Protein AF-A0A257PK24-F1 (afdb_monomer)

Radius of gyration: 14.84 Å; Cα contacts (8 Å, |Δi|>4): 129; chains: 1; bounding box: 37×31×36 Å

Structure (mmCIF, N/CA/C/O backbone):
data_AF-A0A257PK24-F1
#
_entry.id   AF-A0A257PK24-F1
#
loop_
_atom_site.group_PDB
_atom_site.id
_atom_site.type_symbol
_atom_site.label_atom_id
_atom_site.label_alt_id
_atom_site.label_comp_id
_atom_site.label_asym_id
_atom_site.label_entity_id
_atom_site.label_seq_id
_atom_site.pdbx_PDB_ins_code
_atom_site.Cartn_x
_atom_site.Cartn_y
_atom_site.Cartn_z
_atom_site.occupancy
_atom_site.B_iso_or_equiv
_atom_site.auth_seq_id
_atom_site.auth_comp_id
_atom_site.auth_asym_id
_atom_site.auth_atom_id
_atom_site.pdbx_PDB_model_num
ATOM 1 N N . VAL A 1 1 ? 2.379 3.982 1.460 1.00 95.62 1 VAL A N 1
ATOM 2 C CA . VAL A 1 1 ? 1.129 3.757 2.219 1.00 95.62 1 VAL A CA 1
ATOM 3 C C . VAL A 1 1 ? 1.431 3.824 3.704 1.00 95.62 1 VAL A C 1
ATOM 5 O O . VAL A 1 1 ? 2.441 3.274 4.132 1.00 95.62 1 VAL A O 1
ATOM 8 N N . THR A 1 2 ? 0.589 4.514 4.462 1.00 98.38 2 THR A N 1
ATOM 9 C CA . THR A 1 2 ? 0.690 4.672 5.915 1.00 98.38 2 THR A CA 1
ATOM 10 C C . THR A 1 2 ? -0.593 4.137 6.534 1.00 98.38 2 THR A C 1
ATOM 12 O O . THR A 1 2 ? -1.684 4.492 6.091 1.00 98.38 2 THR A O 1
ATOM 15 N N . ILE A 1 3 ? -0.467 3.270 7.540 1.00 98.19 3 ILE A N 1
ATOM 16 C CA . ILE A 1 3 ? -1.598 2.691 8.269 1.00 98.19 3 ILE A CA 1
ATOM 17 C C . ILE A 1 3 ? -1.495 3.134 9.727 1.00 98.19 3 ILE A C 1
ATOM 19 O O . ILE A 1 3 ? -0.52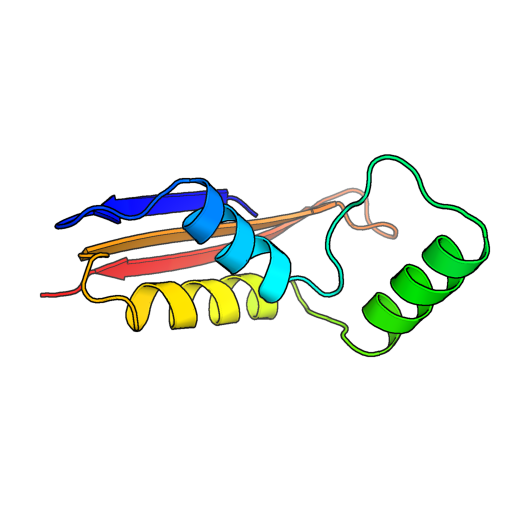8 2.814 10.413 1.00 98.19 3 ILE A O 1
ATOM 23 N N . GLY A 1 4 ? -2.504 3.854 10.207 1.00 98.00 4 GLY A N 1
ATOM 24 C CA . GLY A 1 4 ? -2.744 4.063 11.631 1.00 98.00 4 GLY A CA 1
ATOM 25 C C . GLY A 1 4 ? -3.930 3.213 12.065 1.00 98.00 4 GLY A C 1
ATOM 26 O O . GLY A 1 4 ? -4.999 3.334 11.478 1.00 98.00 4 GLY A O 1
ATOM 27 N N . ALA A 1 5 ? -3.778 2.370 13.086 1.00 96.88 5 ALA A N 1
ATOM 28 C CA . ALA A 1 5 ? -4.856 1.513 13.578 1.00 96.88 5 ALA A CA 1
ATOM 29 C C . ALA A 1 5 ? -4.977 1.580 15.106 1.00 96.88 5 ALA A C 1
ATOM 31 O O . ALA A 1 5 ? -3.983 1.561 15.828 1.00 96.88 5 ALA A O 1
ATOM 32 N N . THR A 1 6 ? -6.211 1.641 15.607 1.00 97.94 6 THR A N 1
ATOM 33 C CA . THR A 1 6 ? -6.513 1.413 17.026 1.00 97.94 6 THR A CA 1
ATOM 34 C C . THR A 1 6 ? -6.904 -0.045 17.204 1.00 97.94 6 THR A C 1
ATOM 36 O O . THR A 1 6 ? -7.953 -0.475 16.714 1.00 97.94 6 THR A O 1
ATOM 39 N N . LEU A 1 7 ? -6.075 -0.799 17.915 1.00 97.44 7 LEU A N 1
ATOM 40 C CA . LEU A 1 7 ? -6.252 -2.235 18.101 1.00 97.44 7 LEU A CA 1
ATOM 41 C C . LEU A 1 7 ? -7.000 -2.542 19.408 1.00 97.44 7 LEU A C 1
ATOM 43 O O . LEU A 1 7 ? -6.793 -1.883 20.426 1.00 97.44 7 LEU A O 1
ATOM 47 N N . ARG A 1 8 ? -7.874 -3.552 19.379 1.00 96.06 8 ARG A N 1
ATOM 48 C CA . ARG A 1 8 ? -8.523 -4.171 20.553 1.00 96.06 8 ARG A CA 1
ATOM 49 C C . ARG A 1 8 ? -7.971 -5.572 20.857 1.00 96.06 8 ARG A C 1
ATOM 51 O O . ARG A 1 8 ? -8.344 -6.157 21.867 1.00 96.06 8 ARG A O 1
ATOM 58 N N . GLY A 1 9 ? -7.102 -6.098 19.996 1.00 94.62 9 GLY A N 1
ATOM 59 C CA . GLY A 1 9 ? -6.413 -7.379 20.147 1.00 94.62 9 GLY A CA 1
ATOM 60 C C . GLY A 1 9 ? -5.003 -7.318 19.558 1.00 94.62 9 GLY A C 1
ATOM 61 O O . GLY A 1 9 ? -4.588 -6.273 19.059 1.00 94.62 9 GLY A O 1
ATOM 62 N N . ASP A 1 10 ? -4.274 -8.429 19.622 1.00 96.50 10 ASP A N 1
ATOM 63 C CA . ASP A 1 10 ? -2.904 -8.509 19.108 1.00 96.50 10 ASP A CA 1
ATOM 64 C C . ASP A 1 10 ? -2.894 -8.665 17.578 1.00 96.50 10 ASP A C 1
ATOM 66 O O . ASP A 1 10 ? -3.393 -9.658 17.040 1.00 96.50 10 ASP A O 1
ATOM 70 N N . LEU A 1 11 ? -2.368 -7.656 16.885 1.00 96.62 11 LEU A N 1
ATOM 71 C CA . LEU A 1 11 ? -2.157 -7.639 15.438 1.00 96.62 11 LEU A CA 1
ATOM 72 C C . LEU A 1 11 ? -0.697 -7.259 15.197 1.00 96.62 11 LEU A C 1
ATOM 74 O O . LEU A 1 11 ? -0.315 -6.092 15.348 1.00 96.62 11 LEU A O 1
ATOM 78 N N . GLY A 1 12 ? 0.115 -8.253 14.842 1.00 96.62 12 GLY A N 1
ATOM 79 C CA . GLY A 1 12 ? 1.556 -8.087 14.703 1.00 96.62 12 GLY A CA 1
ATOM 80 C C . GLY A 1 12 ? 1.921 -7.095 13.601 1.00 96.62 12 GLY A C 1
ATOM 81 O O . GLY A 1 12 ? 1.175 -6.898 12.641 1.00 96.62 12 GLY A O 1
ATOM 82 N N . LEU A 1 13 ? 3.099 -6.478 13.716 1.00 95.94 13 LEU A N 1
ATOM 83 C CA . LEU A 1 13 ? 3.581 -5.554 12.689 1.00 95.94 13 LEU A CA 1
ATOM 84 C C . LEU A 1 13 ? 3.735 -6.254 11.331 1.00 95.94 13 LEU A C 1
ATOM 86 O O . LEU A 1 13 ? 3.370 -5.673 10.314 1.00 95.94 13 LEU A O 1
ATOM 90 N N . ASP A 1 14 ? 4.190 -7.510 11.316 1.00 97.44 14 ASP A N 1
ATOM 91 C CA . ASP A 1 14 ? 4.290 -8.304 10.088 1.00 97.44 14 ASP A CA 1
ATOM 92 C C . ASP A 1 14 ? 2.923 -8.462 9.408 1.00 97.44 14 ASP A C 1
ATOM 94 O O . ASP A 1 14 ? 2.814 -8.273 8.203 1.00 97.44 14 ASP A O 1
ATOM 98 N N . GLU A 1 15 ? 1.848 -8.721 10.162 1.00 97.50 15 GLU A N 1
ATOM 99 C CA . GLU A 1 15 ? 0.492 -8.808 9.600 1.00 97.50 15 GLU A CA 1
ATOM 100 C C . GLU A 1 15 ? 0.055 -7.472 8.982 1.00 97.50 15 GLU A C 1
ATOM 102 O O . GLU A 1 15 ? -0.487 -7.444 7.877 1.00 97.50 15 GLU A O 1
ATOM 107 N N . GLN A 1 16 ? 0.343 -6.355 9.656 1.00 97.06 16 GLN A N 1
ATOM 108 C CA . GLN A 1 16 ? 0.033 -5.012 9.153 1.00 97.06 16 GLN A CA 1
ATOM 109 C C . GLN A 1 16 ? 0.814 -4.687 7.872 1.00 97.06 16 GLN A C 1
ATOM 111 O O . GLN A 1 16 ? 0.245 -4.144 6.923 1.00 97.06 16 GLN A O 1
ATOM 116 N N . ILE A 1 17 ? 2.095 -5.063 7.815 1.00 98.00 17 ILE A N 1
ATOM 117 C CA . ILE A 1 17 ? 2.934 -4.920 6.620 1.00 98.00 17 ILE A CA 1
ATOM 118 C C . ILE A 1 17 ? 2.367 -5.766 5.477 1.00 98.00 17 ILE A C 1
ATOM 120 O O . ILE A 1 17 ? 2.190 -5.253 4.374 1.00 98.00 17 ILE A O 1
ATOM 124 N N . ARG A 1 18 ? 1.987 -7.025 5.733 1.00 98.12 18 ARG A N 1
ATOM 125 C CA . ARG A 1 18 ? 1.416 -7.898 4.694 1.00 98.12 18 ARG A CA 1
ATOM 126 C C . ARG A 1 18 ? 0.089 -7.380 4.149 1.00 98.12 18 ARG A C 1
ATOM 128 O O . ARG A 1 18 ? -0.159 -7.545 2.955 1.00 98.12 18 ARG A O 1
ATOM 135 N N . ILE A 1 19 ? -0.739 -6.729 4.971 1.00 97.94 19 ILE A N 1
ATOM 136 C CA . ILE A 1 19 ? -1.954 -6.045 4.499 1.00 97.94 19 ILE A CA 1
ATOM 137 C C . ILE A 1 19 ? -1.593 -4.955 3.478 1.00 97.94 19 ILE A C 1
ATOM 139 O O . ILE A 1 19 ? -2.210 -4.886 2.415 1.00 97.94 19 ILE A O 1
ATOM 143 N N . ALA A 1 20 ? -0.581 -4.134 3.770 1.00 97.75 20 ALA A N 1
ATOM 144 C CA . ALA A 1 20 ? -0.117 -3.088 2.861 1.00 97.75 20 ALA A CA 1
ATOM 145 C C . ALA A 1 20 ? 0.495 -3.656 1.565 1.00 97.75 20 ALA A C 1
ATOM 147 O O . ALA A 1 20 ? 0.134 -3.219 0.473 1.00 97.75 20 ALA A O 1
ATOM 148 N N . GLU A 1 21 ? 1.392 -4.639 1.673 1.00 97.88 21 GLU A N 1
ATOM 149 C CA . GLU A 1 21 ? 2.096 -5.248 0.533 1.00 97.88 21 GLU A CA 1
ATOM 150 C C . GLU A 1 21 ? 1.145 -5.978 -0.419 1.00 97.88 21 GLU A C 1
ATOM 152 O O . GLU A 1 21 ? 1.266 -5.848 -1.634 1.00 97.88 21 GLU A O 1
ATOM 157 N N . THR A 1 22 ? 0.161 -6.704 0.122 1.00 96.75 22 THR A N 1
ATOM 158 C CA . THR A 1 22 ? -0.799 -7.474 -0.688 1.00 96.75 22 THR A CA 1
ATOM 159 C C . THR A 1 22 ? -1.745 -6.569 -1.483 1.00 96.75 22 THR A C 1
ATOM 161 O O . THR A 1 22 ? -2.231 -6.968 -2.541 1.00 96.75 22 THR A O 1
ATOM 164 N N . ALA A 1 23 ? -2.018 -5.361 -0.983 1.00 97.31 23 ALA A N 1
ATOM 165 C CA . ALA A 1 23 ? -2.867 -4.382 -1.658 1.00 97.31 23 ALA A CA 1
ATOM 166 C C . ALA A 1 23 ? -2.124 -3.579 -2.744 1.00 97.31 23 ALA A C 1
ATOM 168 O O . ALA A 1 23 ? -2.761 -3.004 -3.629 1.00 97.31 23 ALA A O 1
ATOM 169 N N . ALA A 1 24 ? -0.790 -3.528 -2.692 1.00 97.06 24 ALA A N 1
ATOM 170 C CA . ALA A 1 24 ? 0.023 -2.835 -3.682 1.00 97.06 24 ALA A CA 1
ATOM 171 C C . ALA A 1 24 ? 0.016 -3.557 -5.040 1.00 97.06 24 ALA A C 1
ATOM 173 O O . ALA A 1 24 ? -0.170 -4.772 -5.123 1.00 97.06 24 ALA A O 1
ATOM 174 N N . SER A 1 25 ? 0.300 -2.820 -6.120 1.00 97.56 25 SER A N 1
ATOM 175 C CA . SER A 1 25 ? 0.501 -3.414 -7.451 1.00 97.56 25 SER A CA 1
ATOM 176 C C . SER A 1 25 ? 1.609 -4.477 -7.434 1.00 97.56 25 SER A C 1
ATOM 178 O O . SER A 1 25 ? 1.485 -5.544 -8.037 1.00 97.56 25 SER A O 1
ATOM 180 N N . CYS A 1 26 ? 2.693 -4.188 -6.710 1.00 97.75 26 CYS A N 1
ATOM 181 C CA . CYS A 1 26 ? 3.759 -5.116 -6.353 1.00 97.75 26 CYS A CA 1
ATOM 182 C C . CYS A 1 26 ? 4.480 -4.597 -5.098 1.00 97.75 26 CYS A C 1
ATOM 184 O O . CYS A 1 26 ? 4.616 -3.385 -4.919 1.00 97.75 26 CYS A O 1
ATOM 186 N N . GLU A 1 27 ? 4.955 -5.504 -4.247 1.00 95.94 27 GLU A N 1
ATOM 187 C CA . GLU A 1 27 ? 5.782 -5.169 -3.083 1.00 95.94 27 GLU A CA 1
ATOM 188 C C . GLU A 1 27 ? 7.229 -4.823 -3.487 1.00 95.94 27 GLU A C 1
ATOM 190 O O . GLU A 1 27 ? 7.673 -5.116 -4.605 1.00 95.94 27 GLU A O 1
ATOM 195 N N . LEU A 1 28 ? 7.964 -4.178 -2.578 1.00 95.88 28 LEU A N 1
ATOM 196 C CA . LEU A 1 28 ? 9.350 -3.771 -2.803 1.00 95.88 28 LEU A CA 1
ATOM 197 C C . LEU A 1 28 ? 10.329 -4.842 -2.326 1.00 95.88 28 LEU A C 1
ATOM 199 O O . LEU A 1 28 ? 10.195 -5.399 -1.242 1.00 95.88 28 LEU A O 1
ATOM 203 N N . TRP A 1 29 ? 11.387 -5.041 -3.108 1.00 96.56 29 TRP A N 1
ATOM 204 C CA . TRP A 1 29 ? 12.472 -5.966 -2.795 1.00 96.56 29 TRP A CA 1
ATOM 205 C C . TRP A 1 29 ? 13.806 -5.226 -2.843 1.00 96.56 29 TRP A C 1
ATOM 207 O O . TRP A 1 29 ? 14.089 -4.507 -3.800 1.00 96.56 29 TRP A O 1
ATOM 217 N N . GLY A 1 30 ? 14.650 -5.407 -1.824 1.00 96.94 30 GLY A N 1
ATOM 218 C CA . GLY A 1 30 ? 15.930 -4.691 -1.730 1.00 96.94 30 GLY A CA 1
ATOM 219 C C . GLY A 1 30 ? 16.989 -5.145 -2.741 1.00 96.94 30 GLY A C 1
ATOM 220 O O . GLY A 1 30 ? 17.899 -4.387 -3.068 1.00 96.94 30 GLY A O 1
ATOM 221 N N . LEU A 1 31 ? 16.887 -6.379 -3.241 1.00 97.44 31 LEU A N 1
ATOM 222 C CA . LEU A 1 31 ? 17.795 -6.933 -4.239 1.00 97.44 31 LEU A CA 1
ATOM 223 C C . LEU A 1 31 ? 17.027 -7.871 -5.166 1.00 97.44 31 LEU A C 1
ATOM 225 O O . LEU A 1 31 ? 16.401 -8.819 -4.700 1.00 97.44 31 LEU A O 1
ATOM 229 N N . LEU A 1 32 ? 17.136 -7.632 -6.470 1.00 98.12 32 LEU A N 1
ATOM 230 C CA . LEU A 1 32 ? 16.483 -8.424 -7.508 1.00 98.12 32 LEU A CA 1
ATOM 231 C C . LEU A 1 32 ? 17.532 -9.043 -8.434 1.00 98.12 32 LEU A C 1
ATOM 233 O O . LEU A 1 32 ? 18.484 -8.381 -8.861 1.00 98.12 32 LEU A O 1
ATOM 237 N N . LYS A 1 33 ? 17.375 -10.326 -8.764 1.00 98.19 33 LYS A N 1
ATOM 238 C CA . LYS A 1 33 ? 18.033 -10.932 -9.926 1.00 98.19 33 LYS A CA 1
ATOM 239 C C . LYS A 1 33 ? 17.231 -10.606 -11.185 1.00 98.19 33 LYS A C 1
ATOM 241 O O . LYS A 1 33 ? 16.076 -10.207 -11.120 1.00 98.19 33 LYS A O 1
ATOM 246 N N . ARG A 1 3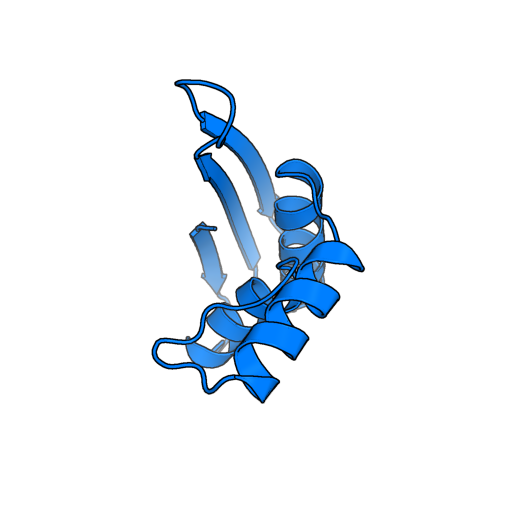4 ? 17.822 -10.853 -12.359 1.00 98.56 34 ARG A N 1
ATOM 247 C CA . ARG A 1 34 ? 17.154 -10.623 -13.653 1.00 98.56 34 ARG A CA 1
ATOM 248 C C . ARG A 1 34 ? 15.773 -11.308 -13.769 1.00 98.56 34 ARG A C 1
ATOM 250 O O . ARG A 1 34 ? 14.857 -10.661 -14.268 1.00 98.56 34 ARG A O 1
ATOM 257 N N . PRO A 1 35 ? 15.581 -12.575 -13.343 1.00 98.56 35 PRO A N 1
ATOM 258 C CA . PRO A 1 35 ? 14.249 -13.186 -13.361 1.00 98.56 35 PRO A CA 1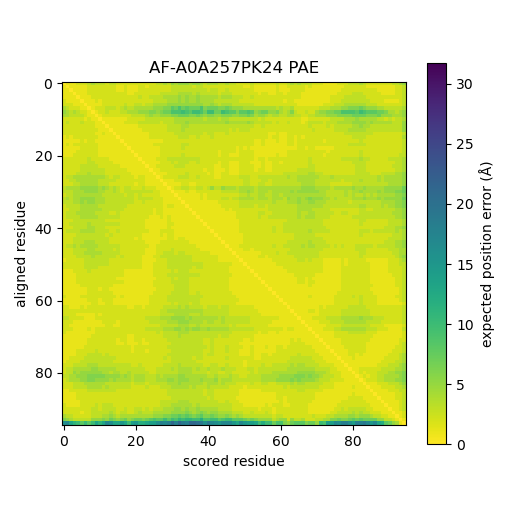
ATOM 259 C C . PRO A 1 35 ? 13.263 -12.507 -12.403 1.00 98.56 35 PRO A C 1
ATOM 261 O O . PRO A 1 35 ? 12.089 -12.383 -12.738 1.00 98.56 35 PRO A O 1
ATOM 264 N N . ASP A 1 36 ? 13.745 -12.034 -11.254 1.00 98.38 36 ASP A N 1
ATOM 265 C CA . ASP A 1 36 ? 12.918 -11.365 -10.247 1.00 98.38 36 ASP A CA 1
ATOM 266 C C . ASP A 1 36 ? 12.461 -9.992 -10.757 1.00 98.38 36 ASP A C 1
ATOM 268 O O . ASP A 1 36 ? 11.286 -9.657 -10.659 1.00 98.38 36 ASP A O 1
ATOM 272 N N . GLU A 1 37 ? 13.363 -9.232 -11.389 1.00 98.56 37 GLU A N 1
ATOM 273 C CA . GLU A 1 37 ? 13.059 -7.947 -12.034 1.00 98.56 37 GLU A CA 1
ATOM 274 C C . GLU A 1 37 ? 11.990 -8.096 -13.127 1.00 98.56 37 GLU A C 1
ATOM 276 O O . GLU A 1 37 ? 11.046 -7.305 -13.1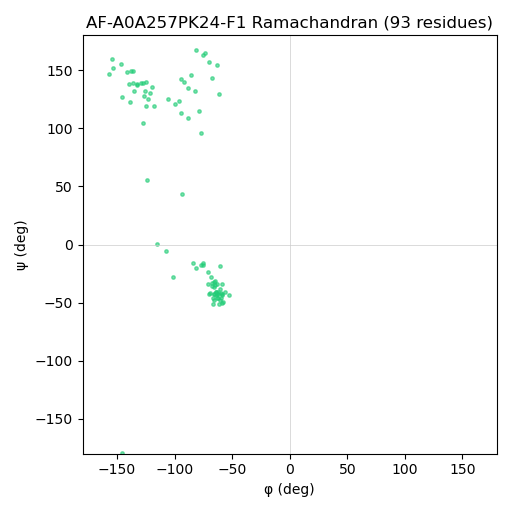88 1.00 98.56 37 GLU A O 1
ATOM 281 N N . LYS A 1 38 ? 12.095 -9.149 -13.952 1.00 98.31 38 LYS A N 1
ATOM 282 C CA . LYS A 1 38 ? 11.060 -9.499 -14.936 1.00 98.31 38 LYS A CA 1
ATOM 283 C C . LYS A 1 38 ? 9.715 -9.727 -14.245 1.0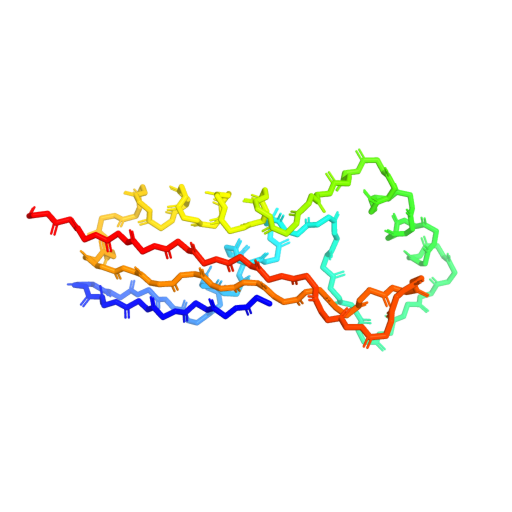0 98.31 38 LYS A C 1
ATOM 285 O O . LYS A 1 38 ? 8.717 -9.150 -14.664 1.00 98.31 38 LYS A O 1
ATOM 290 N N . TYR A 1 39 ? 9.701 -10.540 -13.189 1.00 98.38 39 TYR A N 1
ATOM 291 C CA . TYR A 1 39 ? 8.476 -10.873 -12.469 1.00 98.38 39 TYR A CA 1
ATOM 292 C C . TYR A 1 39 ? 7.809 -9.641 -11.852 1.00 98.38 39 TYR A C 1
ATOM 294 O O . TYR A 1 39 ? 6.625 -9.425 -12.089 1.00 98.38 39 TYR A O 1
ATOM 302 N N . VAL A 1 40 ? 8.541 -8.816 -11.095 1.00 98.25 40 VAL A N 1
ATOM 303 C CA . VAL A 1 40 ? 7.941 -7.651 -10.415 1.00 98.25 40 VAL A CA 1
ATOM 304 C C . VAL A 1 40 ? 7.429 -6.611 -11.411 1.00 98.25 40 VAL A C 1
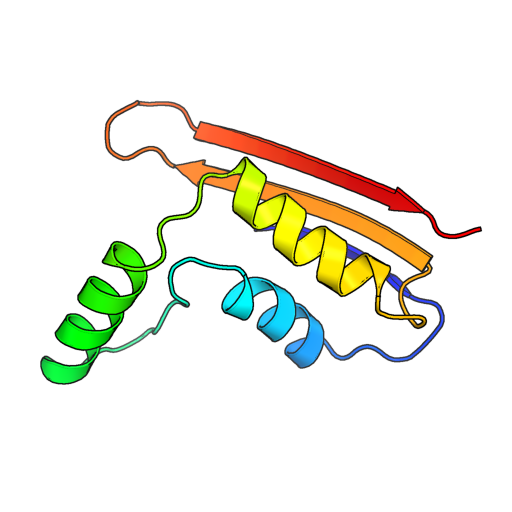ATOM 306 O O . VAL A 1 40 ? 6.401 -5.983 -11.169 1.00 98.25 40 VAL A O 1
ATOM 309 N N . THR A 1 41 ? 8.099 -6.483 -12.561 1.00 98.38 41 THR A N 1
ATOM 310 C CA . THR A 1 41 ? 7.683 -5.583 -13.642 1.00 98.38 41 THR A CA 1
ATOM 311 C C . THR A 1 41 ? 6.371 -6.047 -14.270 1.00 98.38 41 THR A C 1
ATOM 313 O O . THR A 1 41 ? 5.427 -5.266 -14.366 1.00 98.38 41 THR A O 1
ATOM 316 N N . GLU A 1 42 ? 6.285 -7.322 -14.660 1.00 98.62 42 GLU A N 1
ATOM 317 C CA . GLU A 1 42 ? 5.063 -7.914 -15.226 1.00 98.62 42 GLU A CA 1
ATOM 318 C C . GLU A 1 42 ? 3.919 -7.893 -14.201 1.00 98.62 42 GLU A C 1
ATOM 320 O O . GLU A 1 42 ? 2.805 -7.481 -14.512 1.00 98.62 42 GLU A O 1
ATOM 325 N N . ARG A 1 43 ? 4.210 -8.233 -12.940 1.00 98.12 43 ARG A N 1
ATOM 326 C CA . ARG A 1 43 ? 3.234 -8.227 -11.845 1.00 98.12 43 ARG A CA 1
ATOM 327 C C . ARG A 1 43 ? 2.613 -6.847 -11.642 1.00 98.12 43 ARG A C 1
ATOM 329 O O . ARG A 1 43 ? 1.387 -6.759 -11.595 1.00 98.12 43 ARG A O 1
ATOM 336 N N . ALA A 1 44 ? 3.436 -5.804 -11.531 1.00 98.19 44 ALA A N 1
ATOM 337 C CA . ALA A 1 44 ? 2.962 -4.436 -11.342 1.00 98.19 44 ALA A CA 1
ATOM 338 C C . ALA A 1 44 ? 2.182 -3.921 -12.562 1.00 98.19 44 ALA A C 1
ATOM 340 O O . ALA A 1 44 ? 1.195 -3.207 -12.391 1.00 98.19 44 ALA A O 1
ATOM 341 N N . TYR A 1 45 ? 2.600 -4.306 -13.775 1.00 98.06 45 TYR A N 1
ATOM 342 C CA . TYR A 1 45 ? 1.909 -3.959 -15.017 1.00 98.06 45 TYR A CA 1
ATOM 343 C C . TYR A 1 45 ? 0.518 -4.598 -15.110 1.00 98.06 45 TYR A C 1
ATOM 345 O O . TYR A 1 45 ? -0.440 -3.921 -15.474 1.00 98.06 45 TYR A O 1
ATOM 353 N N . ASP A 1 46 ? 0.393 -5.873 -14.733 1.00 98.31 46 ASP A N 1
ATOM 354 C CA . ASP A 1 46 ? -0.871 -6.616 -14.785 1.00 98.31 46 ASP A CA 1
ATOM 355 C C . ASP A 1 46 ? -1.829 -6.264 -13.631 1.00 98.31 46 ASP A C 1
ATOM 357 O O . ASP A 1 46 ? -3.023 -6.558 -13.705 1.00 98.31 46 ASP A O 1
ATOM 361 N N . HIS A 1 47 ? -1.326 -5.642 -12.558 1.00 97.50 47 HIS A N 1
ATOM 362 C CA . HIS A 1 47 ? -2.100 -5.280 -11.363 1.00 97.50 47 HIS A CA 1
ATOM 363 C C . HIS A 1 47 ? -2.007 -3.777 -11.060 1.00 97.50 47 HIS A C 1
ATOM 365 O O . HIS A 1 47 ? -1.611 -3.406 -9.954 1.00 97.50 47 HIS A O 1
ATOM 371 N N . PRO A 1 48 ? -2.353 -2.885 -12.006 1.00 97.62 48 PRO A N 1
ATOM 372 C CA . PRO A 1 48 ? -2.273 -1.455 -11.770 1.00 97.62 48 PRO A CA 1
ATOM 373 C C . PRO A 1 48 ? -3.306 -1.031 -10.720 1.00 97.62 48 PRO A C 1
ATOM 375 O O . PRO A 1 48 ? -4.428 -1.544 -10.675 1.00 97.62 48 PRO A O 1
ATOM 378 N N . LYS A 1 49 ? -2.925 -0.068 -9.882 1.00 97.31 49 LYS A N 1
ATOM 379 C CA . LYS A 1 49 ? -3.768 0.503 -8.831 1.00 97.31 49 LYS A CA 1
ATOM 380 C C . LYS A 1 49 ? -3.630 2.016 -8.850 1.00 97.31 49 LYS A C 1
ATOM 382 O O . LYS A 1 49 ? -2.507 2.523 -8.870 1.00 97.31 49 LYS A O 1
ATOM 387 N N . PHE A 1 50 ? -4.754 2.728 -8.816 1.00 98.12 50 PHE A N 1
ATOM 388 C CA . PHE A 1 50 ? -4.737 4.144 -8.464 1.00 98.12 50 PHE A CA 1
ATOM 389 C C . PHE A 1 50 ? -4.493 4.316 -6.961 1.00 98.12 50 PHE A C 1
ATOM 391 O O . PHE A 1 50 ? -4.641 3.376 -6.172 1.00 98.12 50 PHE A O 1
ATOM 398 N N . VAL A 1 51 ? -4.137 5.535 -6.550 1.00 98.06 51 VAL A N 1
ATOM 399 C CA . VAL A 1 51 ? -3.913 5.862 -5.135 1.00 98.06 51 VAL A CA 1
ATOM 400 C C . VAL A 1 51 ? -5.172 5.589 -4.293 1.00 98.06 51 VAL A C 1
ATOM 402 O O . VAL A 1 51 ? -5.071 5.104 -3.165 1.00 98.06 51 VAL A O 1
ATOM 405 N N . GLU A 1 52 ? -6.363 5.792 -4.865 1.00 98.50 52 GLU A N 1
ATOM 406 C CA . GLU A 1 52 ? -7.657 5.494 -4.249 1.00 98.50 52 GLU A CA 1
ATOM 407 C C . GLU A 1 52 ? -7.934 3.992 -4.128 1.00 98.50 52 GLU A C 1
ATOM 409 O O . GLU A 1 52 ? -8.572 3.565 -3.166 1.00 98.50 52 GLU A O 1
ATOM 414 N N . ASP A 1 53 ? -7.474 3.182 -5.084 1.00 98.44 53 ASP A N 1
ATOM 415 C CA . ASP A 1 53 ? -7.677 1.731 -5.043 1.00 98.44 53 ASP A CA 1
ATOM 416 C C . ASP A 1 53 ? -6.856 1.109 -3.914 1.00 98.44 53 ASP A C 1
ATOM 418 O O . ASP A 1 53 ? -7.371 0.294 -3.151 1.00 98.44 53 ASP A O 1
ATOM 422 N N . LEU A 1 54 ? -5.608 1.562 -3.749 1.00 98.12 54 LEU A N 1
ATOM 423 C CA . LEU A 1 54 ? -4.721 1.078 -2.695 1.00 98.12 54 LEU A CA 1
ATOM 424 C C . LEU A 1 54 ? -5.303 1.332 -1.298 1.00 98.12 54 LEU A C 1
ATOM 426 O O . LEU A 1 54 ? -5.358 0.419 -0.472 1.00 98.12 54 LEU A O 1
ATOM 430 N N . VAL A 1 55 ? -5.785 2.551 -1.026 1.00 98.62 55 VAL A N 1
ATOM 431 C CA . VAL A 1 55 ? -6.376 2.859 0.288 1.00 98.62 55 VAL A CA 1
ATOM 432 C C . VAL A 1 55 ? -7.691 2.113 0.524 1.00 98.62 55 VAL A C 1
ATOM 434 O O . VAL A 1 55 ? -7.959 1.728 1.661 1.00 98.62 55 VAL A O 1
ATOM 437 N N . ARG A 1 56 ? -8.495 1.857 -0.521 1.00 98.62 56 ARG A N 1
ATOM 438 C CA . ARG A 1 56 ? -9.735 1.065 -0.413 1.00 98.62 56 ARG A CA 1
ATOM 439 C C . ARG A 1 56 ? -9.447 -0.391 -0.070 1.00 98.62 56 ARG A C 1
ATOM 441 O O . ARG A 1 56 ? -10.090 -0.925 0.829 1.00 98.62 56 ARG A O 1
ATOM 448 N N . ASP A 1 57 ? -8.488 -1.016 -0.743 1.00 98.44 57 ASP A N 1
ATOM 449 C CA . ASP A 1 57 ? -8.168 -2.429 -0.525 1.00 98.44 57 ASP A CA 1
ATOM 450 C C . ASP A 1 57 ? -7.611 -2.670 0.885 1.00 98.44 57 ASP A C 1
ATOM 452 O O . ASP A 1 57 ? -8.054 -3.585 1.586 1.00 98.44 57 ASP A O 1
ATOM 456 N N . VAL A 1 58 ? -6.717 -1.793 1.352 1.00 98.50 58 VAL A N 1
ATOM 457 C CA . VAL A 1 58 ? -6.207 -1.831 2.731 1.00 98.50 58 VAL A CA 1
ATOM 458 C C . VAL A 1 58 ? -7.329 -1.560 3.739 1.00 98.50 58 VAL A C 1
ATOM 460 O O . VAL A 1 58 ? -7.445 -2.281 4.730 1.00 98.50 58 VAL A O 1
ATOM 463 N N . ALA A 1 59 ? -8.194 -0.569 3.490 1.00 98.38 59 ALA A N 1
ATOM 464 C CA . ALA A 1 59 ? -9.329 -0.282 4.367 1.00 98.38 59 ALA A CA 1
ATOM 465 C C . ALA A 1 59 ? -10.280 -1.481 4.482 1.00 98.38 59 ALA A C 1
ATOM 467 O O . ALA A 1 59 ? -10.696 -1.812 5.586 1.00 98.38 59 ALA A O 1
ATOM 468 N N . VAL A 1 60 ? -10.573 -2.189 3.385 1.00 98.25 60 VAL A N 1
ATOM 469 C CA . VAL A 1 60 ? -11.404 -3.406 3.408 1.00 98.25 60 VAL A CA 1
ATOM 470 C C . VAL A 1 60 ? -10.765 -4.512 4.249 1.00 98.25 60 VAL A C 1
ATOM 472 O O . VAL A 1 60 ? -11.475 -5.196 4.988 1.00 98.25 60 VAL A O 1
ATOM 475 N N . ALA A 1 61 ? -9.446 -4.697 4.164 1.00 98.06 61 ALA A N 1
ATOM 476 C CA . ALA A 1 61 ? -8.742 -5.672 4.994 1.00 98.06 61 ALA A CA 1
ATOM 477 C C . ALA A 1 61 ? -8.841 -5.320 6.489 1.00 98.06 61 ALA A C 1
ATOM 479 O O . ALA A 1 61 ? -9.205 -6.173 7.298 1.00 98.06 61 ALA A O 1
ATOM 480 N N . LEU A 1 62 ? -8.611 -4.053 6.848 1.00 97.88 62 LEU A N 1
ATOM 481 C CA . LEU A 1 62 ? -8.726 -3.566 8.228 1.00 97.88 62 LEU A CA 1
ATOM 482 C C . LEU A 1 62 ? -10.177 -3.590 8.737 1.00 97.88 62 LEU A C 1
ATOM 484 O O . LEU A 1 62 ? -10.425 -3.906 9.901 1.00 97.88 62 LEU A O 1
ATOM 488 N N . GLU A 1 63 ? -11.157 -3.315 7.875 1.00 97.56 63 GLU A N 1
ATOM 489 C CA . GLU A 1 63 ? -12.586 -3.381 8.200 1.00 97.56 63 GLU A CA 1
ATOM 490 C C . GLU A 1 63 ? -13.035 -4.816 8.518 1.00 97.56 63 GLU A C 1
ATOM 492 O O . GLU A 1 63 ? -13.895 -5.023 9.370 1.00 97.56 63 GLU A O 1
ATOM 497 N N . ARG A 1 64 ? -12.411 -5.825 7.903 1.00 96.69 64 ARG A N 1
ATOM 498 C CA . ARG A 1 64 ? -12.716 -7.245 8.146 1.00 96.69 64 ARG A CA 1
ATOM 499 C C . ARG A 1 64 ? -12.007 -7.846 9.360 1.00 96.69 64 ARG A C 1
ATOM 501 O O . ARG A 1 64 ? -12.413 -8.913 9.805 1.00 96.69 64 ARG A O 1
ATOM 508 N N . ASP A 1 65 ? -10.969 -7.199 9.886 1.00 97.12 65 ASP A N 1
ATOM 509 C CA . ASP A 1 65 ? -10.236 -7.702 11.051 1.00 97.12 65 ASP A CA 1
ATOM 510 C C . ASP A 1 65 ? -10.875 -7.213 12.363 1.00 97.12 65 ASP A C 1
ATOM 512 O O . ASP A 1 65 ? -10.788 -6.031 12.710 1.00 97.12 65 ASP A O 1
ATOM 516 N N . ASP A 1 66 ? -11.515 -8.110 13.116 1.00 96.44 66 ASP A N 1
ATOM 517 C CA . ASP A 1 66 ? -12.192 -7.795 14.387 1.00 96.44 66 ASP A CA 1
ATOM 518 C C . ASP A 1 66 ? -11.252 -7.231 15.468 1.00 96.44 66 ASP A C 1
ATOM 520 O O . ASP A 1 66 ? -11.699 -6.583 16.421 1.00 96.44 66 ASP A O 1
ATOM 524 N N . ARG A 1 67 ? -9.934 -7.422 15.324 1.00 97.69 67 ARG A N 1
ATOM 525 C CA . ARG A 1 67 ? -8.927 -6.851 16.228 1.00 97.69 67 ARG A CA 1
ATOM 526 C C . ARG A 1 67 ? -8.725 -5.357 15.981 1.00 97.69 67 ARG A C 1
ATOM 528 O O . ARG A 1 67 ? -8.196 -4.675 16.859 1.00 97.69 67 ARG A O 1
ATOM 535 N N . VAL A 1 68 ? -9.154 -4.825 14.836 1.00 97.94 68 VAL A N 1
ATOM 536 C CA . VAL A 1 68 ? -9.062 -3.401 14.484 1.00 97.94 68 VAL A CA 1
ATOM 537 C C . VAL A 1 68 ? -10.372 -2.694 14.813 1.00 97.94 68 VAL A C 1
ATOM 539 O O . VAL A 1 68 ? -11.433 -3.039 14.302 1.00 97.94 68 VAL A O 1
ATOM 542 N N . SER A 1 69 ? -10.300 -1.650 15.635 1.00 97.88 69 SER A N 1
ATOM 543 C CA . SER A 1 69 ? -11.468 -0.859 16.050 1.00 97.88 69 SER A CA 1
ATOM 544 C C . SER A 1 69 ? -11.639 0.463 15.326 1.00 97.88 69 SER A C 1
ATOM 546 O O . SER A 1 69 ? -12.753 0.967 15.201 1.00 97.88 69 SER A O 1
ATOM 548 N N . ALA A 1 70 ? -10.539 1.036 14.862 1.00 98.31 70 ALA A N 1
ATOM 549 C CA . ALA A 1 70 ? -10.519 2.217 14.024 1.00 98.31 70 ALA A CA 1
ATOM 550 C C . ALA A 1 70 ? -9.247 2.190 13.188 1.00 98.31 70 ALA A C 1
ATOM 552 O O . ALA A 1 70 ? -8.236 1.634 13.629 1.00 98.31 70 ALA A O 1
ATOM 553 N N . TYR A 1 71 ? -9.286 2.806 12.017 1.00 98.44 71 TYR A N 1
ATOM 554 C CA . TYR A 1 71 ? -8.123 2.935 11.156 1.00 98.44 71 TYR A CA 1
ATOM 555 C C . TYR A 1 71 ? -8.124 4.249 10.377 1.00 98.44 71 TYR A C 1
ATOM 557 O O . TYR A 1 71 ? -9.163 4.857 10.124 1.00 98.44 71 TYR A O 1
ATOM 565 N N . THR A 1 72 ? -6.924 4.664 9.994 1.00 98.69 72 THR A N 1
ATOM 566 C CA . THR A 1 72 ? -6.623 5.670 8.979 1.00 98.69 72 THR A CA 1
ATOM 567 C C . THR A 1 72 ? -5.653 5.024 8.002 1.00 98.69 72 THR A C 1
ATOM 569 O O . THR A 1 72 ? -4.643 4.462 8.424 1.00 98.69 72 THR A O 1
ATOM 572 N N . VAL A 1 73 ? -5.965 5.075 6.714 1.00 98.69 73 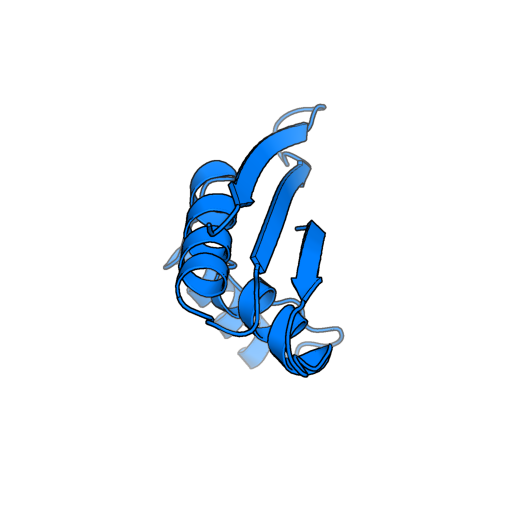VAL A N 1
ATOM 573 C CA . VAL A 1 73 ? -5.101 4.573 5.647 1.00 98.69 73 VAL A CA 1
ATOM 574 C C . VAL A 1 73 ? -4.837 5.712 4.690 1.00 98.69 73 VAL A C 1
ATOM 576 O O . VAL A 1 73 ? -5.778 6.304 4.168 1.00 98.69 73 VAL A O 1
ATOM 579 N N . GLU A 1 74 ? -3.565 5.987 4.447 1.00 98.62 74 GLU A N 1
ATOM 580 C CA . GLU A 1 74 ? -3.113 7.057 3.566 1.00 98.62 74 GLU A CA 1
ATOM 581 C C . GLU A 1 74 ? -2.195 6.483 2.499 1.00 98.62 74 GLU A C 1
ATOM 583 O O . GLU A 1 74 ? -1.341 5.636 2.781 1.00 98.62 74 GLU A O 1
ATOM 588 N N . SER A 1 75 ? -2.327 6.964 1.271 1.00 98.50 75 SER A N 1
ATOM 589 C CA . SER A 1 75 ? -1.350 6.696 0.227 1.00 98.50 75 SER A CA 1
ATOM 590 C C . SER A 1 75 ? -0.978 7.978 -0.489 1.00 98.50 75 SER A C 1
ATOM 592 O O . SER A 1 75 ? -1.836 8.795 -0.807 1.00 98.50 75 SER A O 1
ATOM 594 N N . GLU A 1 76 ? 0.317 8.118 -0.743 1.00 98.38 76 GLU A N 1
ATOM 595 C CA . GLU A 1 76 ? 0.918 9.204 -1.496 1.00 98.38 76 GLU A CA 1
ATOM 596 C C . GLU A 1 76 ? 1.738 8.581 -2.627 1.00 98.38 76 GLU A C 1
ATOM 598 O O . GLU A 1 76 ? 2.666 7.806 -2.375 1.00 98.38 76 GLU A O 1
ATOM 603 N N . ASN A 1 77 ? 1.375 8.900 -3.864 1.00 98.06 77 ASN A N 1
ATOM 604 C CA . ASN A 1 77 ? 2.127 8.526 -5.049 1.00 98.06 77 ASN A CA 1
ATOM 605 C C . ASN A 1 77 ? 2.960 9.724 -5.501 1.00 98.06 77 ASN A C 1
ATOM 607 O O . ASN A 1 77 ? 2.419 10.776 -5.843 1.00 98.06 77 ASN A O 1
ATOM 611 N N . PHE A 1 78 ? 4.278 9.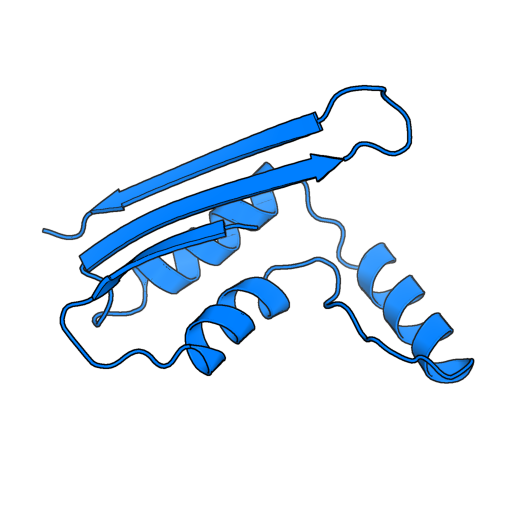541 -5.545 1.00 97.75 78 PHE A N 1
ATOM 612 C CA . PHE A 1 78 ? 5.187 10.481 -6.191 1.00 97.75 78 PHE A CA 1
ATOM 613 C C . PHE A 1 78 ? 5.101 10.274 -7.704 1.00 97.75 78 PHE A C 1
ATOM 615 O O . PHE A 1 78 ? 5.712 9.357 -8.256 1.00 97.75 78 PHE A O 1
ATOM 622 N N . GLU A 1 79 ? 4.281 11.090 -8.359 1.00 97.06 79 GLU A N 1
ATOM 623 C CA . GLU A 1 79 ? 3.947 10.932 -9.772 1.00 97.06 79 GLU A CA 1
ATOM 624 C C . GLU A 1 79 ? 5.190 11.048 -10.666 1.00 97.06 79 GLU A C 1
ATOM 626 O O . GLU A 1 79 ? 5.942 12.016 -10.603 1.00 97.06 79 GLU A O 1
ATOM 631 N N . SER A 1 80 ? 5.401 10.082 -11.563 1.00 96.25 80 SER A N 1
ATOM 632 C CA . SER A 1 80 ? 6.578 10.082 -12.445 1.00 96.25 80 SER A CA 1
ATOM 633 C C . SER A 1 80 ? 6.491 11.094 -13.595 1.00 96.25 80 SER A C 1
ATOM 635 O O . SER A 1 80 ? 7.499 11.377 -14.241 1.00 96.25 80 SER A O 1
ATOM 637 N N . ILE A 1 81 ? 5.292 11.608 -13.888 1.00 97.50 81 ILE A N 1
ATOM 638 C CA . ILE A 1 81 ? 5.013 12.547 -14.992 1.00 97.50 81 ILE A CA 1
ATOM 639 C C . ILE A 1 81 ? 4.536 13.931 -14.513 1.00 97.50 81 ILE A C 1
ATOM 641 O O . ILE A 1 81 ? 4.288 14.811 -15.336 1.00 97.50 81 ILE A O 1
ATOM 645 N N . HIS A 1 82 ? 4.437 14.151 -13.198 1.00 97.75 82 HIS A N 1
ATOM 646 C CA . HIS A 1 82 ? 4.022 15.419 -12.593 1.00 97.75 82 HIS A CA 1
ATOM 647 C C . HIS A 1 82 ? 4.934 15.767 -11.408 1.00 97.75 82 HIS A C 1
ATOM 649 O O . HIS A 1 82 ? 5.409 14.883 -10.714 1.00 97.75 82 HIS A O 1
ATOM 655 N N . ASN A 1 83 ? 5.158 17.057 -11.129 1.00 97.69 83 ASN A N 1
ATOM 656 C CA . ASN A 1 83 ? 5.971 17.489 -9.978 1.00 97.69 83 ASN A CA 1
ATOM 657 C C . ASN A 1 83 ? 5.118 17.781 -8.727 1.00 97.69 83 ASN A C 1
ATOM 659 O O . ASN A 1 83 ? 5.264 18.820 -8.084 1.00 97.69 83 ASN A O 1
ATOM 663 N N . HIS A 1 84 ? 4.157 16.909 -8.447 1.00 97.56 84 HIS A N 1
ATOM 664 C CA . HIS A 1 84 ? 3.33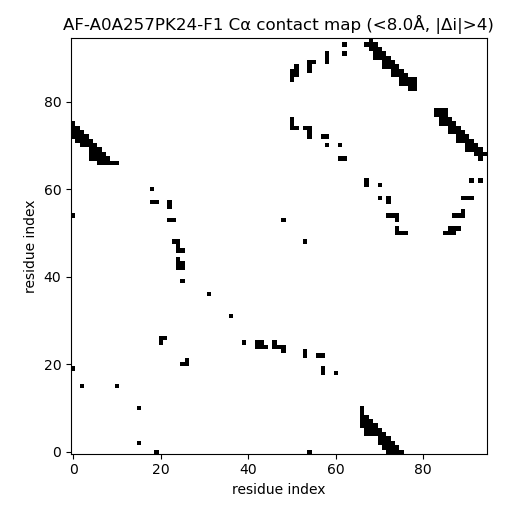8 16.915 -7.239 1.00 97.56 84 HIS A CA 1
ATOM 665 C C . HIS A 1 84 ? 2.844 15.494 -6.972 1.00 97.56 84 HIS A C 1
ATOM 667 O O . HIS A 1 84 ? 2.813 14.667 -7.883 1.00 97.56 84 HIS A O 1
ATOM 673 N N . SER A 1 85 ? 2.451 15.221 -5.734 1.00 98.44 85 SER A N 1
ATOM 674 C CA . SER A 1 85 ? 1.947 13.907 -5.354 1.00 98.44 85 SER A CA 1
ATOM 675 C C . SER A 1 85 ? 0.452 13.763 -5.636 1.00 98.44 85 SER A C 1
ATOM 677 O O . SER A 1 85 ? -0.315 14.712 -5.448 1.00 98.44 85 SER A O 1
ATOM 679 N N . ALA A 1 86 ? 0.025 12.558 -6.013 1.00 98.44 86 ALA A N 1
ATOM 680 C CA . ALA A 1 86 ? -1.368 12.141 -5.888 1.00 98.44 86 ALA A CA 1
ATOM 681 C C . ALA A 1 86 ? -1.577 11.533 -4.495 1.00 98.44 86 ALA A C 1
ATOM 683 O O . ALA A 1 86 ? -0.759 10.739 -4.034 1.00 98.44 86 ALA A O 1
ATOM 684 N N . TYR A 1 87 ? -2.656 11.910 -3.810 1.00 98.69 87 TYR A N 1
ATOM 685 C CA . TYR A 1 87 ? -2.887 11.520 -2.420 1.00 98.69 87 TYR A CA 1
ATOM 686 C C . TYR A 1 87 ? -4.331 11.078 -2.191 1.00 98.69 87 TYR A C 1
ATOM 688 O O . TYR A 1 87 ? -5.266 11.725 -2.664 1.00 98.69 87 TYR A O 1
ATOM 696 N N . ALA A 1 88 ? -4.506 10.010 -1.415 1.00 98.75 88 ALA A N 1
ATOM 697 C CA . ALA A 1 88 ? -5.806 9.557 -0.936 1.00 98.75 88 ALA A CA 1
ATOM 698 C C . ALA A 1 88 ? -5.737 9.127 0.533 1.00 98.75 88 ALA A C 1
ATOM 700 O O . ALA A 1 88 ? -4.717 8.614 0.998 1.00 98.75 88 ALA A O 1
ATOM 701 N N . LEU A 1 89 ? -6.856 9.297 1.242 1.00 98.62 89 LEU A N 1
ATOM 702 C CA . LEU A 1 89 ? -7.027 8.908 2.640 1.00 98.62 89 LEU A CA 1
ATOM 703 C C . LEU A 1 89 ? -8.415 8.300 2.860 1.00 98.62 89 LEU A C 1
ATOM 705 O O . LEU A 1 89 ? -9.418 8.822 2.372 1.00 98.62 89 LEU A O 1
ATOM 709 N N . VAL A 1 90 ? -8.471 7.217 3.637 1.00 98.50 90 VAL A N 1
ATOM 710 C CA . VAL A 1 90 ? -9.712 6.610 4.140 1.00 98.50 90 VAL A CA 1
ATOM 711 C C . VAL A 1 90 ? -9.618 6.445 5.653 1.00 98.50 90 VAL A C 1
ATOM 713 O O . VAL A 1 90 ? -8.586 6.039 6.185 1.00 98.50 90 VAL A O 1
ATOM 716 N N . GLN A 1 91 ? -10.716 6.740 6.348 1.00 98.38 91 GLN A N 1
ATOM 717 C CA . GLN A 1 91 ? -10.850 6.553 7.790 1.00 98.38 91 GLN A CA 1
ATOM 718 C C . GLN A 1 91 ? -12.120 5.776 8.116 1.00 98.38 91 GLN A C 1
ATOM 720 O O . GLN A 1 91 ? -13.176 6.034 7.540 1.00 98.38 91 GLN A O 1
ATOM 725 N N . GLY A 1 92 ? -12.014 4.853 9.070 1.00 97.56 92 GLY A N 1
ATOM 726 C CA . GLY A 1 92 ? -13.127 4.035 9.541 1.00 97.56 92 GLY A CA 1
ATOM 727 C C . GLY A 1 92 ? -13.064 3.817 11.048 1.00 97.56 92 GLY A C 1
ATOM 728 O O . GLY A 1 92 ? -11.984 3.765 11.639 1.00 97.56 92 GLY A O 1
ATOM 729 N N . ARG A 1 93 ? -14.233 3.697 11.685 1.00 97.31 93 ARG A N 1
ATOM 730 C CA . ARG A 1 93 ? -14.370 3.340 13.102 1.00 97.31 93 ARG A CA 1
ATOM 731 C C . ARG A 1 93 ? -15.524 2.361 13.277 1.00 97.31 93 ARG A C 1
ATOM 733 O O . ARG A 1 93 ? -16.664 2.691 12.961 1.00 97.31 93 ARG A O 1
ATOM 740 N N . LYS A 1 94 ? -15.219 1.194 13.838 1.00 92.62 94 LYS A N 1
ATOM 741 C CA . LYS A 1 94 ? -16.195 0.160 14.188 1.00 92.62 94 LYS A CA 1
ATOM 742 C C . LYS A 1 94 ? -16.815 0.505 15.540 1.00 92.62 94 LYS A C 1
ATOM 744 O O . LYS A 1 94 ? -16.094 0.879 16.475 1.00 92.62 94 LYS A O 1
ATOM 749 N N . THR A 1 95 ? -18.143 0.445 15.607 1.00 75.81 95 THR A N 1
ATOM 750 C CA . THR A 1 95 ? -18.902 0.714 16.841 1.00 75.81 95 THR A CA 1
ATOM 751 C C . THR A 1 95 ? -18.810 -0.482 17.772 1.00 75.81 95 THR A C 1
ATOM 753 O O . THR A 1 95 ? -19.003 -1.609 17.274 1.00 75.81 95 THR A O 1
#

Solvent-accessible surface area (backbone atoms only — not comparable to full-atom values): 5527 Å² total; per-residue (Å²): 113,49,79,48,70,46,65,78,50,96,74,55,69,67,59,56,48,49,47,55,40,72,42,40,42,56,67,90,71,98,76,70,55,74,72,49,51,53,49,52,52,53,44,29,67,78,37,73,65,55,50,61,50,35,28,48,48,37,47,53,55,48,70,69,35,85,41,44,40,30,40,37,29,35,23,68,42,81,42,93,89,48,100,55,67,47,74,31,74,46,74,51,69,64,132

Mean predicted aligned error: 2.46 Å

Sequence (95 aa):
VTIGATLRGDLGLDEQIRIAETAASCELWGLLKRPDEKYVTERAYDHPKFVEDLVRDVAVALERDDRVSAYTVESENFESIHNHSAYALVQGRKT

Secondary structure (DSSP, 8-state):
-EEEEEESS---HHHHHHHHHHHSSS---S---HHHHHHHHHHHHHS---HHHHHHHHHHHHHH-TTEEEEEEEEEEE-SSSSSEEEEEEEEE--

pLDDT: mean 97.46, std 2.43, range [75.81, 98.75]

Foldseek 3Di:
DDKDFDFPDDDDPVNLVCLLQVLALHHDDPDDDPVRVVVRVVSSVVRPDDQVSSQVSSVVVLVPDPRTFKMKGKDWACDPVDNGIDIDIDIDGHD

Nearest PDB structures (foldseek):
  2r5r-assembly1_A  TM=9.948E-01  e=1.011E-12  Nitrosomonas europaea ATCC 19718
  8g8v-assembly1_A  TM=9.923E-01  e=1.226E-12  Burkholderia pseudomallei
  8tcc-assembly1_D  TM=9.801E-01  e=1.250E-11  Burkholderia pseudomallei
  8tcc-assembly1_B  TM=9.823E-01  e=2.540E-11  Burkholderia pseudomallei
  5k95-assembly1_A  TM=9.665E-01  e=1.545E-10  Neisseria gonorrhoeae FA 1090